Protein AF-A0A4P9Y5I7-F1 (afdb_monomer)

Foldseek 3Di:
DDWDADPVQLETEAEFEDDPDLPVCQVVQPQDWDQDPPVCSVQFTWRPVLNVVLVVCQVVNLVVVVVVCVVRVPGAYEFEYEASSLLSSLVNQLVNCVVPVVHHAEYEYELYDFTGAPSNQVSSQVRNHQHEYEYEDPRCRPCP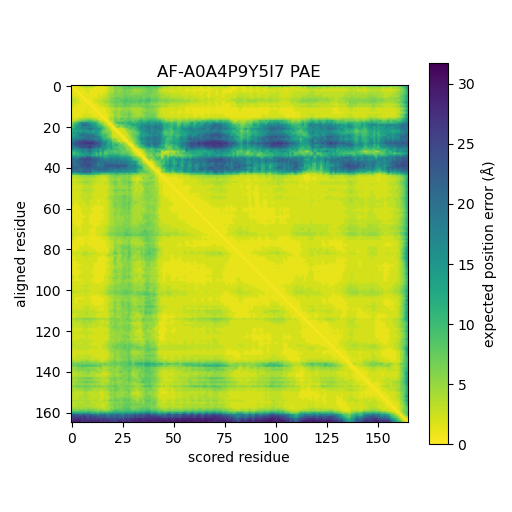PHVVSRTDHHHHYDYDYDPDD

InterPro domains:
  IPR002921 Fungal lipase-type domain [PF01764] (13-146)
  IPR029058 Alpha/Beta hydrolase fold [G3DSA:3.40.50.1820] (1-165)
  IPR029058 Alpha/Beta hydrolase fold [SSF53474] (1-162)
  IPR051218 Secreted Mono/Diacylglycerol Lipase [PTHR45856] (1-161)

Structure (mmCIF, N/CA/C/O backbone):
data_AF-A0A4P9Y5I7-F1
#
_entry.id   AF-A0A4P9Y5I7-F1
#
loop_
_atom_site.group_PDB
_atom_site.id
_atom_site.type_symbol
_atom_site.label_atom_id
_atom_site.label_alt_id
_atom_site.label_comp_id
_atom_site.label_asym_id
_atom_site.label_entity_id
_atom_site.label_seq_id
_atom_site.pdbx_PDB_ins_code
_atom_site.Cartn_x
_atom_site.Cartn_y
_atom_site.Cartn_z
_atom_site.occupancy
_atom_site.B_iso_or_equiv
_atom_site.auth_seq_id
_atom_site.auth_comp_id
_atom_site.auth_asym_id
_atom_site.auth_atom_id
_atom_site.pdbx_PDB_model_num
ATOM 1 N N . GLY A 1 1 ? -1.778 13.252 -1.537 1.00 90.75 1 GLY A N 1
ATOM 2 C CA . GLY A 1 1 ? -2.952 12.391 -1.331 1.00 90.75 1 GLY A CA 1
ATOM 3 C C . GLY A 1 1 ? -3.806 12.997 -0.245 1.00 90.75 1 GLY A C 1
ATOM 4 O O . GLY A 1 1 ? -3.641 14.185 0.005 1.00 90.75 1 GLY A O 1
ATOM 5 N N . PHE A 1 2 ? -4.664 12.215 0.398 1.00 97.00 2 PHE A N 1
ATOM 6 C CA . PHE A 1 2 ? -5.368 12.620 1.618 1.00 97.00 2 PHE A CA 1
ATOM 7 C C . PHE A 1 2 ? -5.698 11.403 2.488 1.00 97.00 2 PHE A C 1
ATOM 9 O O . PHE A 1 2 ? -5.758 10.280 1.983 1.00 97.00 2 PHE A O 1
ATOM 16 N N . VAL A 1 3 ? -5.942 11.655 3.772 1.00 98.38 3 VAL A N 1
ATOM 17 C CA . VAL A 1 3 ? -6.600 10.725 4.695 1.00 98.38 3 VAL A CA 1
ATOM 18 C C . VAL A 1 3 ? -7.942 11.347 5.079 1.00 98.38 3 VAL A C 1
ATOM 20 O O . VAL A 1 3 ? -8.014 12.548 5.327 1.00 98.38 3 VAL A O 1
ATOM 23 N N . ALA A 1 4 ? -9.013 10.564 5.056 1.00 97.94 4 ALA A N 1
ATOM 24 C CA . ALA A 1 4 ? -10.360 11.004 5.407 1.00 97.94 4 ALA A CA 1
ATOM 25 C C . ALA A 1 4 ? -11.148 9.856 6.046 1.00 97.94 4 ALA A C 1
ATOM 27 O O . ALA A 1 4 ? -10.719 8.706 6.009 1.00 97.94 4 ALA A O 1
ATOM 28 N N . TYR A 1 5 ? -12.328 10.144 6.585 1.00 97.94 5 TYR A N 1
ATOM 29 C CA . TYR A 1 5 ? -13.304 9.124 6.959 1.00 97.94 5 TYR A CA 1
ATOM 30 C C . TYR A 1 5 ? -14.648 9.419 6.293 1.00 97.94 5 TYR A C 1
ATOM 32 O O . TYR A 1 5 ? -14.952 10.562 5.958 1.00 97.94 5 TYR A O 1
ATOM 40 N N . HIS A 1 6 ? -15.440 8.375 6.078 1.00 97.62 6 HIS A N 1
ATOM 41 C CA . HIS A 1 6 ? -16.754 8.449 5.458 1.00 97.62 6 HIS A CA 1
ATOM 42 C C . HIS A 1 6 ? -17.767 7.725 6.340 1.00 97.62 6 HIS A C 1
ATOM 44 O O . HIS A 1 6 ? -17.777 6.496 6.392 1.00 97.62 6 HIS A O 1
ATOM 50 N N . GLU A 1 7 ? -18.636 8.481 7.011 1.00 96.00 7 GLU A N 1
ATOM 51 C CA . GLU A 1 7 ? -19.536 7.948 8.043 1.00 96.00 7 GLU A CA 1
ATOM 52 C C . GLU A 1 7 ? -20.543 6.939 7.488 1.00 96.00 7 GLU A C 1
ATOM 54 O O . GLU A 1 7 ? -20.579 5.804 7.940 1.00 96.00 7 GLU A O 1
ATOM 59 N N . GLN A 1 8 ? -21.284 7.286 6.430 1.00 96.44 8 GLN A N 1
ATOM 60 C CA . GLN A 1 8 ? -22.361 6.419 5.911 1.00 96.44 8 GLN A CA 1
ATOM 61 C C . GLN A 1 8 ? -21.866 5.087 5.324 1.00 96.44 8 GLN A C 1
ATOM 63 O O . GLN A 1 8 ? -22.658 4.183 5.089 1.00 96.44 8 GLN A O 1
ATOM 68 N N . GLN A 1 9 ? -20.573 4.992 5.013 1.00 96.31 9 GLN A N 1
ATOM 69 C CA . GLN A 1 9 ? -19.953 3.792 4.448 1.00 96.31 9 GLN A CA 1
ATOM 70 C C . GLN A 1 9 ? -19.032 3.103 5.459 1.00 96.31 9 GLN A C 1
ATOM 72 O O . GLN A 1 9 ? -18.452 2.071 5.121 1.00 96.31 9 GLN A O 1
ATOM 77 N N . GLU A 1 10 ? -18.878 3.692 6.651 1.00 97.81 10 GLU A N 1
ATOM 78 C CA . GLU A 1 10 ? -18.021 3.225 7.737 1.00 97.81 10 GLU A CA 1
ATOM 79 C C . GLU A 1 10 ? -16.591 2.929 7.262 1.00 97.81 10 GLU A C 1
ATOM 81 O O . GLU A 1 10 ? -16.067 1.819 7.409 1.00 97.81 10 GLU A O 1
ATOM 86 N N . ARG A 1 11 ? -15.960 3.925 6.619 1.00 98.12 11 ARG A N 1
ATOM 87 C CA . ARG A 1 11 ? -14.604 3.783 6.061 1.00 98.12 11 ARG A CA 1
ATOM 88 C C . ARG A 1 11 ? -13.648 4.859 6.527 1.00 98.12 11 ARG A C 1
ATOM 90 O O . ARG A 1 11 ? -14.008 6.030 6.577 1.00 98.12 11 ARG A O 1
ATOM 97 N N . ILE A 1 12 ? -12.401 4.466 6.746 1.00 98.75 12 ILE A N 1
ATOM 98 C CA . ILE A 1 12 ? -11.238 5.353 6.720 1.00 98.75 12 ILE A CA 1
ATOM 99 C C . ILE A 1 12 ? -10.625 5.225 5.326 1.00 98.75 12 ILE A C 1
ATOM 101 O O . ILE A 1 12 ? -10.400 4.118 4.849 1.00 98.75 12 ILE A O 1
ATOM 105 N N . ILE A 1 13 ? -10.394 6.341 4.646 1.00 98.75 13 ILE A N 1
ATOM 106 C CA . ILE A 1 13 ? -9.932 6.389 3.260 1.00 98.75 13 ILE A CA 1
ATOM 107 C C . ILE A 1 13 ? -8.538 7.000 3.233 1.00 98.75 13 ILE A C 1
ATOM 109 O O . ILE A 1 13 ? -8.348 8.127 3.681 1.00 98.75 13 ILE A O 1
ATOM 113 N N . VAL A 1 14 ? -7.586 6.284 2.645 1.00 98.69 14 VAL A N 1
ATOM 114 C CA . VAL A 1 14 ? -6.244 6.777 2.338 1.00 98.69 14 VAL A CA 1
ATOM 115 C C . VAL A 1 14 ? -6.100 6.818 0.824 1.00 98.69 14 VAL A C 1
ATOM 117 O O . VAL A 1 14 ? -6.129 5.787 0.157 1.00 98.69 14 VAL A O 1
ATOM 120 N N . SER A 1 15 ? -5.960 8.013 0.261 1.00 98.25 15 SER A N 1
ATOM 121 C CA . SER A 1 15 ? -5.867 8.210 -1.184 1.00 98.25 15 SER A CA 1
ATOM 122 C C . SER A 1 15 ? -4.495 8.727 -1.581 1.00 98.25 15 SER A C 1
ATOM 124 O O . SER A 1 15 ? -4.056 9.788 -1.129 1.00 98.25 15 SER A O 1
ATOM 126 N N . PHE A 1 16 ? -3.826 8.005 -2.475 1.00 96.88 16 PHE A N 1
ATOM 127 C CA . PHE A 1 16 ? -2.560 8.401 -3.070 1.00 96.88 16 PHE A CA 1
ATOM 128 C C . PHE A 1 16 ? -2.769 8.953 -4.471 1.00 96.88 16 PHE A C 1
ATOM 130 O O . PHE A 1 16 ? -3.415 8.367 -5.340 1.00 96.88 16 PHE A O 1
ATOM 137 N N . ARG A 1 17 ? -2.146 10.101 -4.709 1.00 90.44 17 ARG A N 1
ATOM 138 C CA . ARG A 1 17 ? -2.147 10.740 -6.015 1.00 90.44 17 ARG A CA 1
ATOM 139 C C . ARG A 1 17 ? -1.048 10.120 -6.885 1.00 90.44 17 ARG A C 1
ATOM 141 O O . ARG A 1 17 ? 0.049 9.881 -6.392 1.00 90.44 17 ARG A O 1
ATOM 148 N N . GLY A 1 18 ? -1.324 9.919 -8.173 1.00 82.31 18 GLY A N 1
ATOM 149 C CA . GLY A 1 18 ? -0.291 9.632 -9.171 1.00 82.31 18 GLY A CA 1
ATOM 150 C C . GLY A 1 18 ? 0.537 10.866 -9.561 1.00 82.31 18 GLY A C 1
ATOM 151 O O . GLY A 1 18 ? 0.278 11.989 -9.117 1.00 82.31 18 GLY A O 1
ATOM 152 N N . THR A 1 19 ? 1.524 10.669 -10.432 1.00 73.25 19 THR A N 1
ATOM 153 C CA . THR A 1 19 ? 2.363 11.757 -10.961 1.00 73.25 19 THR A CA 1
ATOM 154 C C . THR A 1 19 ? 1.606 12.597 -11.994 1.00 73.25 19 THR A C 1
ATOM 156 O O . THR A 1 19 ? 0.792 12.075 -12.750 1.00 73.25 19 THR A O 1
ATOM 159 N N . TYR A 1 20 ? 1.928 13.891 -12.085 1.00 63.91 20 TYR A N 1
ATOM 160 C CA . TYR A 1 20 ? 1.495 14.769 -13.182 1.00 63.91 20 TYR A CA 1
ATOM 161 C C . TYR A 1 20 ? 1.970 14.300 -14.571 1.00 63.91 20 TYR A C 1
ATOM 163 O O . TYR A 1 20 ? 1.286 14.553 -15.555 1.00 63.91 20 TYR A O 1
ATOM 171 N N . SER A 1 21 ? 3.113 13.607 -14.655 1.00 65.31 21 SER A N 1
ATOM 172 C CA . SER A 1 21 ? 3.673 13.089 -15.909 1.00 65.31 21 SER A CA 1
ATOM 173 C C . SER A 1 21 ? 4.098 11.622 -15.746 1.00 65.31 21 SER A C 1
ATOM 175 O O . SER A 1 21 ? 5.253 11.341 -15.428 1.00 65.31 21 SER A O 1
ATOM 177 N N . PRO A 1 22 ? 3.171 10.659 -15.912 1.00 61.47 22 PRO A N 1
ATOM 178 C CA . PRO A 1 22 ? 3.441 9.237 -15.679 1.00 61.47 22 PRO A CA 1
ATOM 179 C C . PRO A 1 22 ? 4.529 8.671 -16.594 1.00 61.47 22 PRO A C 1
ATOM 181 O O . PRO A 1 22 ? 5.353 7.884 -16.146 1.00 61.47 22 PRO A O 1
ATOM 184 N N . ARG A 1 23 ? 4.570 9.108 -17.862 1.00 60.94 23 ARG A N 1
ATOM 185 C CA . ARG A 1 23 ? 5.597 8.688 -18.831 1.00 60.94 23 ARG A CA 1
ATOM 186 C C . ARG A 1 23 ? 6.990 9.169 -18.430 1.00 60.94 23 ARG A C 1
ATOM 188 O O . ARG A 1 23 ? 7.910 8.364 -18.462 1.00 60.94 23 ARG A O 1
ATOM 195 N N . GLN A 1 24 ? 7.123 10.433 -18.013 1.00 59.06 24 GLN A N 1
ATOM 196 C CA . GLN A 1 24 ? 8.407 10.966 -17.540 1.00 59.06 24 GLN A CA 1
ATOM 197 C C . GLN A 1 24 ? 8.818 10.335 -16.216 1.00 59.06 24 GLN A C 1
ATOM 199 O O . GLN A 1 24 ? 9.959 9.925 -16.073 1.00 59.06 24 GLN A O 1
ATOM 204 N N . ALA A 1 25 ? 7.875 10.147 -15.287 1.00 59.19 25 ALA A N 1
ATOM 205 C CA . ALA A 1 25 ? 8.154 9.401 -14.068 1.00 59.19 25 ALA A CA 1
ATOM 206 C C . ALA A 1 25 ? 8.714 8.016 -14.400 1.00 59.19 25 ALA A C 1
ATOM 208 O O . ALA A 1 25 ? 9.688 7.615 -13.792 1.00 59.19 25 ALA A O 1
ATOM 209 N N . LEU A 1 26 ? 8.158 7.313 -15.390 1.00 59.34 26 LEU A N 1
ATOM 210 C CA . LEU A 1 26 ? 8.613 5.986 -15.815 1.00 59.34 26 LEU A CA 1
ATOM 211 C C . LEU A 1 26 ? 9.948 5.959 -16.560 1.00 59.34 26 LEU A C 1
ATOM 213 O O . LEU A 1 26 ? 10.649 4.956 -16.457 1.00 59.34 26 LEU A O 1
ATOM 217 N N . THR A 1 27 ? 10.338 7.035 -17.242 1.00 52.41 27 THR A N 1
ATOM 218 C CA . THR A 1 27 ? 11.692 7.176 -17.804 1.00 52.41 27 THR A CA 1
ATOM 219 C C . THR A 1 27 ? 12.722 7.619 -16.764 1.00 52.41 27 THR A C 1
ATOM 221 O O . THR A 1 27 ? 13.871 7.194 -16.840 1.00 52.41 27 THR A O 1
ATOM 224 N N . ASP A 1 28 ? 12.312 8.418 -15.775 1.00 51.22 28 ASP A N 1
ATOM 225 C CA . ASP A 1 28 ? 13.168 8.943 -14.698 1.00 51.22 28 ASP A CA 1
ATOM 226 C C . ASP A 1 28 ? 13.270 7.981 -13.504 1.00 51.22 28 ASP A C 1
ATOM 228 O O . ASP A 1 28 ? 14.165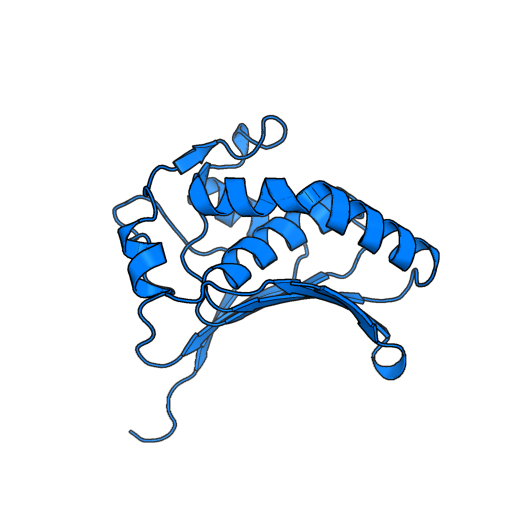 8.105 -12.659 1.00 51.22 28 ASP A O 1
ATOM 232 N N . LEU A 1 29 ? 12.349 7.013 -13.417 1.00 54.78 29 LEU A N 1
ATOM 233 C CA . LEU A 1 29 ? 12.347 5.925 -12.450 1.00 54.78 29 LEU A CA 1
ATOM 234 C C . LEU A 1 29 ? 13.632 5.130 -12.661 1.00 54.78 29 LEU A C 1
ATOM 236 O O . LEU A 1 29 ? 13.739 4.254 -13.517 1.00 54.78 29 LEU A O 1
ATOM 240 N N . LYS A 1 30 ? 14.630 5.439 -11.834 1.00 54.69 30 LYS A N 1
ATOM 241 C CA . LYS A 1 30 ? 15.778 4.574 -11.605 1.00 54.69 30 LYS A CA 1
ATOM 242 C C . LYS A 1 30 ? 15.229 3.206 -11.206 1.00 54.69 30 LYS A C 1
ATOM 244 O O . LYS A 1 30 ? 14.857 3.017 -10.051 1.00 54.69 30 LYS A O 1
ATOM 249 N N . MET A 1 31 ? 15.208 2.265 -12.151 1.00 63.50 31 MET A N 1
ATOM 250 C CA . MET A 1 31 ? 14.650 0.903 -12.036 1.00 63.50 31 MET A CA 1
ATOM 251 C C . MET A 1 31 ? 15.372 0.021 -10.998 1.00 63.50 31 MET A C 1
ATOM 253 O O . MET A 1 31 ? 15.209 -1.201 -10.966 1.00 63.50 31 MET A O 1
ATOM 257 N N . HIS A 1 32 ? 16.198 0.624 -10.146 1.00 67.88 32 HIS A N 1
ATOM 258 C CA . HIS A 1 32 ? 16.914 -0.032 -9.076 1.00 67.88 32 HIS A CA 1
ATOM 259 C C . HIS A 1 32 ? 15.944 -0.479 -7.988 1.00 67.88 32 HIS A C 1
ATOM 261 O O . HIS A 1 32 ? 15.195 0.314 -7.405 1.00 67.88 32 HIS A O 1
ATOM 267 N N . GLN A 1 33 ? 16.013 -1.773 -7.702 1.00 65.88 33 GLN A N 1
ATOM 268 C CA . GLN A 1 33 ? 15.378 -2.379 -6.549 1.00 65.88 33 GLN A CA 1
ATOM 269 C C . GLN A 1 33 ? 16.219 -2.092 -5.302 1.00 65.88 33 GLN A C 1
ATOM 271 O O . GLN A 1 33 ? 17.423 -2.350 -5.296 1.00 65.88 33 GLN A O 1
ATOM 276 N N . THR A 1 34 ? 15.587 -1.604 -4.240 1.00 71.12 34 THR A N 1
ATOM 277 C CA . THR A 1 34 ? 16.189 -1.517 -2.903 1.00 71.12 34 THR A CA 1
ATOM 278 C C . THR A 1 34 ? 15.601 -2.618 -2.024 1.00 71.12 34 THR A C 1
ATOM 280 O O . THR A 1 34 ? 14.440 -2.993 -2.238 1.00 71.12 34 THR A O 1
ATOM 283 N N . PRO A 1 35 ? 16.352 -3.178 -1.056 1.00 69.00 35 PRO A N 1
ATOM 284 C CA . PRO A 1 35 ? 15.737 -3.976 -0.005 1.00 69.00 35 PRO A CA 1
ATOM 285 C C . PRO A 1 35 ? 14.550 -3.215 0.591 1.00 69.00 35 PRO A C 1
ATOM 287 O O . PRO A 1 35 ? 14.641 -2.008 0.823 1.00 69.00 35 PRO A O 1
ATOM 290 N N . PHE A 1 36 ? 13.438 -3.916 0.803 1.00 64.50 36 PHE A N 1
ATOM 291 C CA . PHE A 1 36 ? 12.353 -3.403 1.642 1.00 64.50 36 PHE A CA 1
ATOM 292 C C . PHE A 1 36 ? 12.923 -3.140 3.065 1.00 64.50 36 PHE A C 1
ATOM 294 O O . PHE A 1 36 ? 13.965 -3.733 3.367 1.00 64.50 36 PHE A O 1
ATOM 301 N N . PRO A 1 37 ? 12.365 -2.232 3.905 1.00 59.81 37 PRO A N 1
ATOM 302 C CA . PRO A 1 37 ? 13.039 -1.704 5.102 1.00 59.81 37 PRO A CA 1
ATOM 303 C C . PRO A 1 37 ? 13.631 -2.807 5.985 1.00 59.81 37 PRO A C 1
ATOM 305 O O . PRO A 1 37 ? 13.146 -3.930 5.923 1.00 59.81 37 PRO A O 1
ATOM 308 N N . PRO A 1 38 ? 14.618 -2.529 6.856 1.00 54.31 38 PRO A N 1
ATOM 309 C CA . PRO A 1 38 ? 15.379 -3.554 7.583 1.00 54.31 38 PRO A CA 1
ATOM 310 C C . PRO A 1 38 ? 14.538 -4.658 8.250 1.00 54.31 38 PRO A C 1
ATOM 312 O O . PRO A 1 38 ? 14.918 -5.826 8.194 1.00 54.31 38 PRO A O 1
ATOM 315 N N . ALA A 1 39 ? 13.361 -4.319 8.793 1.00 52.62 39 ALA A N 1
ATOM 316 C CA . ALA A 1 39 ? 12.411 -5.271 9.384 1.00 52.62 39 ALA A CA 1
ATOM 317 C C . ALA A 1 39 ? 11.833 -6.304 8.383 1.00 52.62 39 ALA A C 1
ATOM 319 O O . ALA A 1 39 ? 11.366 -7.371 8.774 1.00 52.62 39 ALA A O 1
ATOM 320 N N . LEU A 1 40 ? 11.875 -5.996 7.087 1.00 56.72 40 LEU A N 1
ATOM 321 C CA . LEU A 1 40 ? 11.298 -6.741 5.967 1.00 56.72 40 LEU A CA 1
ATOM 322 C C . LEU A 1 40 ? 12.309 -6.965 4.827 1.00 56.72 40 LEU A C 1
ATOM 324 O O . LEU A 1 40 ? 11.932 -7.452 3.763 1.00 56.72 40 LEU A O 1
ATOM 328 N N . ALA A 1 41 ? 13.596 -6.670 5.037 1.00 56.56 41 ALA A N 1
ATOM 329 C CA . ALA A 1 41 ? 14.653 -6.835 4.034 1.00 56.56 41 ALA A CA 1
ATOM 330 C C . ALA A 1 41 ? 14.793 -8.289 3.544 1.00 56.56 41 ALA A C 1
ATOM 332 O O . ALA A 1 41 ? 15.207 -8.530 2.412 1.00 56.56 41 ALA A O 1
ATOM 333 N N . GLN A 1 42 ? 14.391 -9.260 4.373 1.00 61.59 42 GLN A N 1
ATOM 334 C CA . GLN A 1 42 ? 14.313 -10.678 4.000 1.00 61.59 42 GLN A CA 1
ATOM 335 C C . GLN A 1 42 ? 13.060 -11.026 3.183 1.00 61.59 42 GLN A C 1
ATOM 337 O O . GLN A 1 42 ? 13.012 -12.075 2.545 1.00 61.59 42 GLN A O 1
ATOM 342 N N . LYS A 1 43 ? 12.040 -10.163 3.194 1.00 71.44 43 LYS A N 1
ATOM 343 C CA . LYS A 1 43 ? 10.741 -10.424 2.571 1.00 71.44 43 LYS A CA 1
ATOM 344 C C . LYS A 1 43 ? 10.695 -10.005 1.108 1.00 71.44 43 LYS A C 1
ATOM 346 O O . LYS A 1 43 ? 9.883 -10.538 0.372 1.00 71.44 43 LYS A O 1
ATOM 351 N N . GLY A 1 44 ? 11.573 -9.116 0.643 1.00 85.31 44 GLY A N 1
ATOM 352 C CA . GLY A 1 44 ? 11.638 -8.767 -0.774 1.00 85.31 44 GLY A CA 1
ATOM 353 C C . GLY A 1 44 ? 12.380 -7.475 -1.078 1.00 8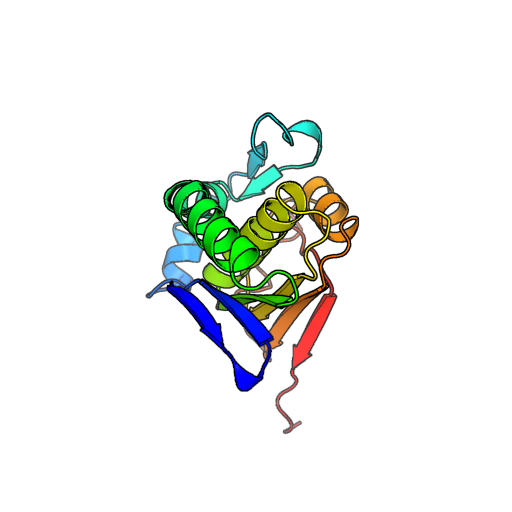5.31 44 GLY A C 1
ATOM 354 O O . GLY A 1 44 ? 12.984 -6.841 -0.214 1.00 85.31 44 GLY A O 1
ATOM 355 N N . LYS A 1 45 ? 12.326 -7.083 -2.350 1.00 89.31 45 LYS A N 1
ATOM 356 C CA . LYS A 1 45 ? 12.862 -5.817 -2.847 1.00 89.31 45 LYS A CA 1
ATOM 357 C C . LYS A 1 45 ? 11.755 -5.010 -3.509 1.00 89.31 45 LYS A C 1
ATOM 359 O O . LYS A 1 45 ? 10.921 -5.570 -4.218 1.00 89.31 45 LYS A O 1
ATOM 364 N N . VAL A 1 46 ? 11.788 -3.703 -3.308 1.00 90.44 46 VAL A N 1
ATOM 365 C CA . VAL A 1 46 ? 10.811 -2.732 -3.812 1.00 90.44 46 VAL A CA 1
ATOM 366 C C . VAL A 1 46 ? 11.496 -1.768 -4.776 1.00 90.44 46 VAL A C 1
ATOM 368 O O . VAL A 1 46 ? 12.705 -1.538 -4.682 1.00 90.44 46 VAL A O 1
ATOM 371 N N . HIS A 1 47 ? 10.743 -1.182 -5.703 1.00 90.56 47 HIS A N 1
ATOM 372 C CA . HIS A 1 47 ? 11.246 -0.073 -6.505 1.00 90.56 47 HIS A CA 1
ATOM 373 C C . HIS A 1 47 ? 11.715 1.082 -5.598 1.00 90.56 47 HIS A C 1
ATOM 375 O O . HIS A 1 47 ? 10.922 1.649 -4.844 1.00 90.56 47 HIS A O 1
ATOM 381 N N . SER A 1 48 ? 12.980 1.496 -5.715 1.00 85.75 48 SER A N 1
ATOM 382 C CA . SER A 1 48 ? 13.583 2.538 -4.862 1.00 85.75 48 SER A CA 1
ATOM 383 C C . SER A 1 48 ? 12.824 3.869 -4.881 1.00 85.75 48 SER A C 1
ATOM 385 O O . SER A 1 48 ? 12.538 4.432 -3.830 1.00 85.75 48 SER A O 1
ATOM 387 N N . GLY A 1 49 ? 12.427 4.341 -6.066 1.00 84.62 49 GLY A N 1
ATOM 388 C CA . GLY A 1 49 ? 11.608 5.549 -6.211 1.00 84.62 49 GLY A CA 1
ATOM 389 C C . GLY A 1 49 ? 10.247 5.473 -5.504 1.00 84.62 49 GLY A C 1
ATOM 390 O O . GLY A 1 49 ? 9.846 6.439 -4.859 1.00 84.62 49 GLY A O 1
ATOM 391 N N . PHE A 1 50 ? 9.544 4.335 -5.575 1.00 89.12 50 PHE A N 1
ATOM 392 C CA . PHE A 1 50 ? 8.261 4.165 -4.879 1.00 89.12 50 PHE A CA 1
ATOM 393 C C . PHE A 1 50 ? 8.472 4.146 -3.373 1.00 89.12 50 PHE A C 1
ATOM 395 O O . PHE A 1 50 ? 7.769 4.840 -2.648 1.00 89.12 50 PHE A O 1
ATOM 402 N N . TYR A 1 51 ? 9.494 3.421 -2.925 1.00 87.50 51 TYR A N 1
ATOM 403 C CA . TYR A 1 51 ? 9.850 3.344 -1.521 1.00 87.50 51 TYR A CA 1
ATOM 404 C C . TYR A 1 51 ? 10.188 4.714 -0.928 1.00 87.50 51 TYR A C 1
ATOM 406 O O . TYR A 1 51 ? 9.623 5.074 0.095 1.00 87.50 51 TYR A O 1
ATOM 414 N N . LEU A 1 52 ? 11.003 5.524 -1.612 1.00 86.62 52 LEU A N 1
ATOM 415 C CA . LEU A 1 52 ? 11.323 6.881 -1.166 1.00 86.62 52 LEU A CA 1
ATOM 416 C C . LEU A 1 52 ? 10.063 7.744 -1.001 1.00 86.62 52 LEU A C 1
ATOM 418 O O . LEU A 1 52 ? 9.895 8.396 0.022 1.00 86.62 52 LEU A O 1
ATOM 422 N N . ASN A 1 53 ? 9.161 7.732 -1.989 1.00 88.56 53 ASN A N 1
ATOM 423 C CA . ASN A 1 53 ? 7.917 8.507 -1.917 1.00 88.56 53 ASN A CA 1
ATOM 424 C C . ASN A 1 53 ? 6.986 8.015 -0.803 1.00 88.56 53 ASN A C 1
ATOM 426 O O . ASN A 1 53 ? 6.296 8.820 -0.185 1.00 88.56 53 ASN A O 1
ATOM 430 N N . TYR A 1 54 ? 6.958 6.706 -0.562 1.00 91.19 54 TYR A N 1
ATOM 431 C CA . TYR A 1 54 ? 6.201 6.096 0.522 1.00 91.19 54 TYR A CA 1
ATOM 432 C C . TYR A 1 54 ? 6.764 6.489 1.895 1.00 91.19 54 TYR A C 1
ATOM 434 O O . TYR A 1 54 ? 6.004 6.956 2.737 1.00 91.19 54 TYR A O 1
ATOM 442 N N . GLU A 1 55 ? 8.078 6.378 2.105 1.00 89.81 55 GLU A N 1
ATOM 443 C CA . GLU A 1 55 ? 8.734 6.703 3.380 1.00 89.81 55 GLU A CA 1
ATOM 444 C C . GLU A 1 55 ? 8.515 8.164 3.788 1.00 89.81 55 GLU A C 1
ATOM 446 O O . GLU A 1 55 ? 8.262 8.435 4.958 1.00 89.81 55 GLU A O 1
ATOM 451 N N . LEU A 1 56 ? 8.513 9.099 2.827 1.00 91.88 56 LEU A N 1
ATOM 452 C CA . LEU A 1 56 ? 8.278 10.526 3.091 1.00 91.88 56 LEU A CA 1
ATOM 453 C C . LEU A 1 56 ? 6.932 10.827 3.764 1.00 91.88 56 LEU A C 1
ATOM 455 O O . LEU A 1 56 ? 6.797 11.867 4.399 1.00 91.88 56 LEU A O 1
ATOM 459 N N . VAL A 1 57 ? 5.932 9.962 3.589 1.00 94.50 57 VAL A N 1
ATOM 460 C CA . VAL A 1 57 ? 4.570 10.167 4.110 1.00 94.50 57 VAL A CA 1
ATOM 461 C C . VAL A 1 57 ? 4.121 9.055 5.056 1.00 94.50 57 VAL A C 1
ATOM 463 O O . VAL A 1 57 ? 3.003 9.108 5.570 1.00 94.50 57 VAL A O 1
ATOM 466 N N . ARG A 1 58 ? 4.965 8.036 5.270 1.00 95.00 58 ARG A N 1
ATOM 467 C CA . ARG A 1 58 ? 4.607 6.801 5.970 1.00 95.00 58 ARG A CA 1
ATOM 468 C C . ARG A 1 58 ? 4.099 7.088 7.378 1.00 95.00 58 ARG A C 1
ATOM 470 O O . ARG A 1 58 ? 2.954 6.778 7.690 1.00 95.00 58 ARG A O 1
ATOM 477 N N . GLU A 1 59 ? 4.945 7.697 8.202 1.00 96.19 59 GLU A N 1
ATOM 478 C CA . GLU A 1 59 ? 4.664 7.915 9.625 1.00 96.19 59 GLU A CA 1
ATOM 479 C C . GLU A 1 59 ? 3.471 8.842 9.858 1.00 96.19 59 GLU A C 1
ATOM 481 O O . GLU A 1 59 ? 2.699 8.644 10.793 1.00 96.19 59 GLU A O 1
ATOM 486 N N . ASP A 1 60 ? 3.288 9.847 9.004 1.00 97.75 60 ASP A N 1
ATOM 487 C CA . ASP A 1 60 ? 2.170 10.785 9.118 1.00 97.75 60 ASP A CA 1
ATOM 488 C C . ASP A 1 60 ? 0.836 10.081 8.861 1.00 97.75 60 ASP A C 1
ATOM 490 O O . ASP A 1 60 ? -0.108 10.229 9.638 1.00 97.75 60 ASP A O 1
ATOM 494 N N . ILE A 1 61 ? 0.770 9.256 7.812 1.00 98.31 61 ILE A N 1
ATOM 495 C CA . ILE A 1 61 ? -0.438 8.498 7.474 1.00 98.31 61 ILE A CA 1
ATOM 496 C C . ILE A 1 61 ? -0.717 7.423 8.528 1.00 98.31 61 ILE A C 1
ATOM 498 O O . ILE A 1 61 ? -1.862 7.281 8.952 1.00 98.31 61 ILE A O 1
ATOM 502 N N . LEU A 1 62 ? 0.304 6.690 8.983 1.00 98.00 62 LEU A N 1
ATOM 503 C CA . LEU A 1 62 ? 0.155 5.662 10.017 1.00 98.00 62 LEU A CA 1
ATOM 504 C C . LEU A 1 62 ? -0.390 6.238 11.331 1.00 98.00 62 LEU A C 1
ATOM 506 O O . LEU A 1 62 ? -1.283 5.644 11.941 1.00 98.00 62 LEU A O 1
ATOM 510 N N . ARG A 1 63 ? 0.101 7.412 11.749 1.00 98.25 63 ARG A N 1
ATOM 511 C CA . ARG A 1 63 ? -0.394 8.110 12.945 1.00 98.25 63 ARG A CA 1
ATOM 512 C C . ARG A 1 63 ? -1.829 8.597 12.776 1.00 98.25 63 ARG A C 1
ATOM 514 O O . ARG A 1 63 ? -2.644 8.395 13.675 1.00 98.25 63 ARG A O 1
ATOM 521 N N . GLU A 1 64 ? -2.152 9.199 11.635 1.00 98.50 64 GLU A N 1
ATOM 522 C CA . GLU A 1 64 ? -3.502 9.708 11.377 1.00 98.50 64 GLU A CA 1
ATOM 523 C C . GLU A 1 64 ? -4.531 8.572 11.316 1.00 98.50 64 GLU A C 1
ATOM 525 O O . GLU A 1 64 ? -5.588 8.643 11.944 1.00 98.50 64 GLU A O 1
ATOM 530 N N . VAL A 1 65 ? -4.208 7.473 10.627 1.00 98.50 65 VAL A N 1
ATOM 531 C CA . VAL A 1 65 ? -5.095 6.306 10.568 1.00 98.50 65 VAL A CA 1
ATOM 532 C C . VAL A 1 65 ? -5.250 5.671 11.948 1.00 98.50 65 VAL A C 1
ATOM 534 O O . VAL A 1 65 ? -6.374 5.344 12.315 1.00 98.50 65 VAL A O 1
ATOM 537 N N . ALA A 1 66 ? -4.188 5.563 12.753 1.00 98.19 66 ALA A N 1
ATOM 538 C CA . ALA A 1 66 ? -4.298 5.071 14.129 1.00 98.19 66 ALA A CA 1
ATOM 539 C C . ALA A 1 66 ? -5.250 5.927 14.982 1.00 98.19 66 ALA A C 1
ATOM 541 O O . ALA A 1 66 ? -6.108 5.388 15.681 1.00 98.19 66 ALA A O 1
ATOM 542 N N . SER A 1 67 ? -5.154 7.256 14.878 1.00 98.38 67 SER A N 1
ATOM 543 C CA . SER A 1 67 ? -6.069 8.189 15.548 1.00 98.38 67 SER A CA 1
ATOM 544 C C . SER A 1 67 ? -7.527 7.956 15.130 1.00 98.38 67 SER A C 1
ATOM 546 O O . SER A 1 67 ? -8.419 7.815 15.972 1.00 98.38 67 SER A O 1
ATOM 548 N N . LEU A 1 68 ? -7.779 7.816 13.825 1.00 98.38 68 LEU A N 1
ATOM 549 C CA . LEU A 1 68 ? -9.116 7.520 13.308 1.00 98.38 68 LEU A CA 1
ATOM 550 C C . LEU A 1 68 ? -9.616 6.132 13.723 1.00 98.38 68 LEU A C 1
ATOM 552 O O . LEU A 1 68 ? -10.806 5.984 13.983 1.00 98.38 68 LEU A O 1
ATOM 556 N N . ARG A 1 69 ? -8.738 5.131 13.834 1.00 97.62 69 ARG A N 1
ATOM 557 C CA . ARG A 1 69 ? -9.081 3.778 14.301 1.00 97.62 69 ARG A CA 1
ATOM 558 C C . ARG A 1 69 ? -9.484 3.758 15.773 1.00 97.62 69 ARG A C 1
ATOM 560 O O . ARG A 1 69 ? -10.420 3.045 16.114 1.00 97.62 69 ARG A O 1
ATOM 567 N N . LEU A 1 70 ? -8.867 4.582 16.623 1.00 97.44 70 LEU A N 1
ATOM 568 C CA . LEU A 1 70 ? -9.309 4.751 18.015 1.00 97.44 70 LEU A CA 1
ATOM 569 C C . LEU A 1 70 ? -10.723 5.339 18.096 1.00 97.44 70 LEU A C 1
ATOM 571 O O . LEU A 1 70 ? -11.517 4.936 18.943 1.00 97.44 70 LEU A O 1
ATOM 575 N N . ARG A 1 71 ? -11.050 6.278 17.202 1.00 97.81 71 ARG A N 1
ATOM 576 C CA . ARG A 1 71 ? -12.380 6.899 17.139 1.00 97.81 71 ARG A CA 1
ATOM 577 C C . ARG A 1 71 ? -13.425 5.996 16.478 1.00 97.81 71 ARG A C 1
ATOM 579 O O . ARG A 1 71 ? -14.588 6.025 16.868 1.00 97.81 71 ARG A O 1
ATOM 586 N N . PHE A 1 72 ? -13.019 5.212 15.484 1.00 97.75 72 PHE A N 1
ATOM 587 C CA . PHE A 1 72 ? -13.889 4.394 14.644 1.00 97.75 72 PHE A CA 1
ATOM 588 C C . PHE A 1 72 ? -13.354 2.953 14.519 1.00 97.75 72 PHE A C 1
ATOM 590 O O . PHE A 1 72 ? -12.962 2.520 13.430 1.00 97.75 72 PHE A O 1
ATOM 597 N N . PRO A 1 73 ? -13.352 2.169 15.613 1.00 96.19 73 PRO A N 1
ATOM 598 C CA . PRO A 1 73 ? -12.703 0.853 15.664 1.00 96.19 73 PRO A CA 1
ATOM 599 C C . PRO A 1 73 ? -13.347 -0.205 14.758 1.00 96.19 73 PRO A C 1
ATOM 601 O O . PRO A 1 73 ? -12.725 -1.224 14.459 1.00 96.19 73 PRO A O 1
ATOM 604 N N . HIS A 1 74 ? -14.563 0.029 14.264 1.00 96.44 74 HIS A N 1
ATOM 605 C CA . HIS A 1 74 ? -15.251 -0.874 13.335 1.00 96.44 74 HIS A CA 1
ATOM 606 C C . HIS A 1 74 ? -15.121 -0.459 11.864 1.00 96.44 74 HIS A C 1
ATOM 608 O O . HIS A 1 74 ? -15.495 -1.227 10.979 1.00 96.44 74 HIS A O 1
ATOM 614 N N . TYR A 1 75 ? -14.586 0.735 11.579 1.00 98.44 75 TYR A N 1
ATOM 615 C CA . TYR A 1 75 ? -14.492 1.220 10.204 1.00 98.44 75 TYR A CA 1
ATOM 616 C C . TYR A 1 75 ? -13.445 0.433 9.424 1.00 98.44 75 TYR A C 1
ATOM 618 O O . TYR A 1 75 ? -12.331 0.195 9.900 1.00 98.44 75 TYR A O 1
ATOM 626 N N . ARG A 1 76 ? -13.798 0.086 8.186 1.00 98.44 76 ARG A N 1
ATOM 627 C CA . ARG A 1 76 ? -12.891 -0.553 7.228 1.00 98.44 76 ARG A CA 1
ATOM 628 C C . ARG A 1 76 ? -11.898 0.470 6.701 1.00 98.44 76 ARG A C 1
ATOM 630 O O . ARG A 1 76 ? -12.248 1.630 6.488 1.00 98.44 76 ARG A O 1
ATOM 637 N N . ILE A 1 77 ? -10.683 0.037 6.410 1.00 98.75 77 ILE A N 1
ATOM 638 C CA . ILE A 1 77 ? -9.685 0.892 5.773 1.00 98.75 77 ILE A CA 1
ATOM 639 C C . ILE A 1 77 ? -9.751 0.667 4.263 1.00 98.75 77 ILE A C 1
ATOM 641 O O . ILE A 1 77 ? -9.692 -0.462 3.780 1.00 98.75 77 ILE A O 1
ATOM 645 N N . LEU A 1 78 ? -9.885 1.752 3.511 1.00 98.75 78 LEU A N 1
ATOM 646 C CA . LEU A 1 78 ? -9.859 1.776 2.058 1.00 98.75 78 LEU A CA 1
ATOM 647 C C . LEU A 1 78 ? -8.624 2.552 1.600 1.00 98.75 78 LEU A C 1
ATOM 649 O O . LEU A 1 78 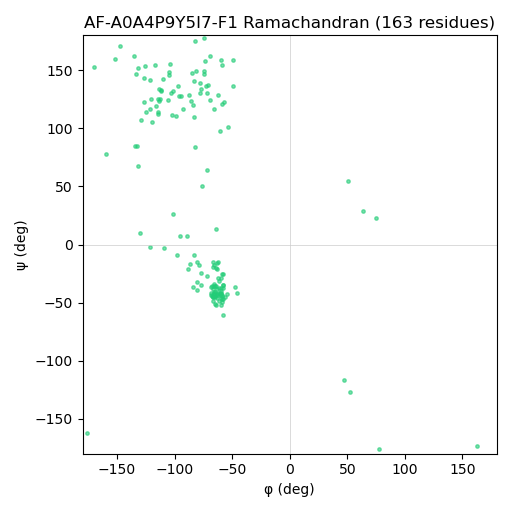? -8.556 3.767 1.771 1.00 98.75 78 LEU A O 1
ATOM 653 N N . VAL A 1 79 ? -7.667 1.865 0.986 1.00 98.75 79 VAL A N 1
ATOM 654 C CA . VAL A 1 79 ? -6.467 2.482 0.416 1.00 98.75 79 VAL A CA 1
ATOM 655 C C . VAL A 1 79 ? -6.600 2.503 -1.103 1.00 98.75 79 VAL A C 1
ATOM 657 O O . VAL A 1 79 ? -6.832 1.477 -1.735 1.00 98.75 79 VAL A O 1
ATOM 660 N N . ILE A 1 80 ? -6.491 3.672 -1.723 1.00 98.38 80 ILE A N 1
ATOM 661 C CA . ILE A 1 80 ? -6.674 3.814 -3.171 1.00 98.38 80 ILE A CA 1
ATOM 662 C C . ILE A 1 80 ? -5.557 4.622 -3.804 1.00 98.38 80 ILE A C 1
ATOM 664 O O . ILE A 1 80 ? -4.974 5.508 -3.177 1.00 98.38 80 ILE A O 1
ATOM 668 N N . GLY A 1 81 ? -5.279 4.354 -5.076 1.00 97.19 81 GLY A N 1
ATOM 669 C CA . GLY A 1 81 ? -4.345 5.174 -5.831 1.00 97.19 81 GLY A CA 1
ATOM 670 C C . GLY A 1 81 ? -4.330 4.877 -7.322 1.00 97.19 81 GLY A C 1
ATOM 671 O O . GLY A 1 81 ? -4.604 3.763 -7.757 1.00 97.19 81 GLY A O 1
ATOM 672 N N . HIS A 1 82 ? -3.978 5.890 -8.109 1.00 93.75 82 HIS A N 1
ATOM 673 C CA . HIS A 1 82 ? -3.818 5.783 -9.559 1.00 93.75 82 HIS A CA 1
ATOM 674 C C . HIS A 1 82 ? -2.341 5.891 -9.959 1.00 93.75 82 HIS A C 1
ATOM 676 O O . HIS A 1 82 ? -1.605 6.710 -9.394 1.00 93.75 82 HIS A O 1
ATOM 682 N N . SER A 1 83 ? -1.916 5.121 -10.964 1.00 91.31 83 SER A N 1
ATOM 683 C CA . SER A 1 83 ? -0.547 5.099 -11.487 1.00 91.31 83 SER A CA 1
ATOM 684 C C . SER A 1 83 ? 0.471 4.872 -10.358 1.00 91.31 83 SER A C 1
ATOM 686 O O . SER A 1 83 ? 0.296 3.950 -9.562 1.00 91.31 83 SER A O 1
ATOM 688 N N . LEU A 1 84 ? 1.493 5.728 -10.218 1.00 90.56 84 LEU A N 1
ATOM 689 C CA . LEU A 1 84 ? 2.430 5.725 -9.082 1.00 90.56 84 LEU A CA 1
ATOM 690 C C . LEU A 1 84 ? 1.717 5.600 -7.723 1.00 90.56 84 LEU A C 1
ATOM 692 O O . LEU A 1 84 ? 2.159 4.850 -6.856 1.00 90.56 84 LEU A O 1
ATOM 696 N N . GLY A 1 85 ? 0.598 6.307 -7.543 1.00 94.62 85 GLY A N 1
ATOM 697 C CA . GLY A 1 85 ? -0.164 6.279 -6.298 1.00 94.62 85 GLY A CA 1
ATOM 698 C C . GLY A 1 85 ? -0.712 4.891 -5.970 1.00 94.62 85 GLY A C 1
ATOM 699 O O . GLY A 1 85 ? -0.837 4.554 -4.800 1.00 94.62 85 GLY A O 1
ATOM 700 N N . GLY A 1 86 ? -0.981 4.058 -6.976 1.00 95.81 86 GLY A N 1
ATOM 701 C CA . GLY A 1 86 ? -1.396 2.672 -6.777 1.00 95.81 86 GLY A CA 1
ATOM 702 C C . GLY A 1 86 ? -0.296 1.798 -6.166 1.00 95.81 86 G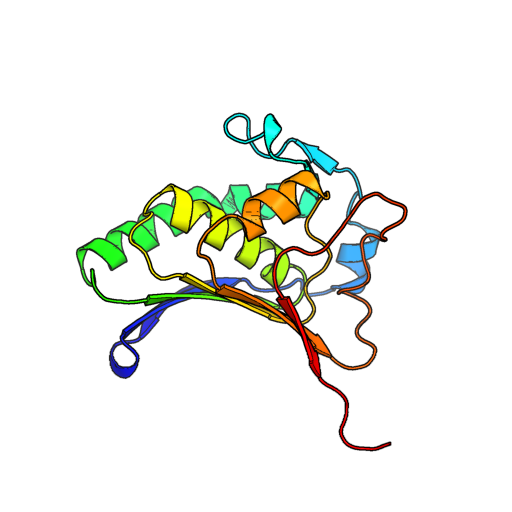LY A C 1
ATOM 703 O O . GLY A 1 86 ? -0.570 0.999 -5.274 1.00 95.81 86 GLY A O 1
ATOM 704 N N . ALA A 1 87 ? 0.964 2.011 -6.563 1.00 94.00 87 ALA A N 1
ATOM 705 C CA . ALA A 1 87 ? 2.105 1.340 -5.940 1.00 94.00 87 ALA A CA 1
ATOM 706 C C . ALA A 1 87 ? 2.282 1.778 -4.472 1.00 94.00 87 ALA A C 1
ATOM 708 O O . ALA A 1 87 ? 2.480 0.939 -3.594 1.00 94.00 87 ALA A O 1
ATOM 709 N N . LEU A 1 88 ? 2.138 3.079 -4.183 1.00 95.31 88 LEU A N 1
ATOM 710 C CA . LEU A 1 88 ? 2.181 3.593 -2.805 1.00 95.31 88 LEU A CA 1
ATOM 711 C C . LEU A 1 88 ? 1.015 3.072 -1.954 1.00 95.31 88 LEU A C 1
ATOM 713 O O . LEU A 1 88 ? 1.209 2.772 -0.779 1.00 95.31 88 LEU A O 1
ATOM 717 N N . ALA A 1 89 ? -0.171 2.914 -2.546 1.00 97.94 89 ALA A N 1
ATOM 718 C CA . ALA A 1 89 ? -1.339 2.348 -1.880 1.00 97.94 89 ALA A CA 1
ATOM 719 C C . ALA A 1 89 ? -1.089 0.904 -1.413 1.00 97.94 89 ALA A C 1
ATOM 721 O O . ALA A 1 89 ? -1.404 0.575 -0.272 1.00 97.94 89 ALA A O 1
ATOM 722 N N . ALA A 1 90 ? -0.467 0.059 -2.242 1.00 96.88 90 ALA A N 1
ATOM 723 C CA . ALA A 1 90 ? -0.110 -1.307 -1.851 1.00 96.88 90 ALA A CA 1
ATOM 724 C C . ALA A 1 90 ? 0.909 -1.339 -0.693 1.00 96.88 90 ALA A C 1
ATOM 726 O O . ALA A 1 90 ? 0.738 -2.098 0.264 1.00 96.88 90 ALA A O 1
ATOM 727 N N . LEU A 1 91 ? 1.932 -0.475 -0.735 1.00 95.75 91 LEU A N 1
ATOM 728 C CA . LEU A 1 91 ? 2.909 -0.345 0.355 1.00 95.75 91 LEU A CA 1
ATOM 729 C C . LEU A 1 91 ? 2.265 0.130 1.658 1.00 95.75 91 LEU A C 1
ATOM 731 O O . LEU A 1 91 ? 2.505 -0.449 2.715 1.00 95.75 91 LEU A O 1
ATOM 735 N N . MET A 1 92 ? 1.413 1.150 1.583 1.00 97.62 92 MET A N 1
ATOM 736 C CA . MET A 1 92 ? 0.726 1.687 2.752 1.00 97.62 92 MET A CA 1
ATOM 737 C C . MET A 1 92 ? -0.257 0.681 3.352 1.00 97.62 92 MET A C 1
ATOM 739 O O . MET A 1 92 ? -0.291 0.523 4.566 1.00 97.62 92 MET A O 1
ATOM 743 N N . ALA A 1 93 ? -1.009 -0.049 2.527 1.00 97.94 93 ALA A N 1
ATOM 744 C CA . ALA A 1 93 ? -1.897 -1.104 3.007 1.00 97.94 93 ALA A CA 1
ATOM 745 C C . ALA A 1 93 ? -1.134 -2.196 3.772 1.00 97.94 93 ALA A C 1
ATOM 747 O O . ALA A 1 93 ? -1.590 -2.644 4.820 1.00 97.94 93 ALA A O 1
ATOM 748 N N . THR A 1 94 ? 0.051 -2.568 3.277 1.00 95.94 94 THR A N 1
ATOM 749 C CA . THR A 1 94 ? 0.948 -3.523 3.946 1.00 95.94 94 THR A CA 1
ATOM 750 C C . THR A 1 94 ? 1.335 -3.022 5.338 1.00 95.94 94 THR A C 1
ATOM 752 O O . THR A 1 94 ? 1.178 -3.742 6.318 1.00 95.94 94 THR A O 1
ATOM 755 N N . ALA A 1 95 ? 1.776 -1.767 5.447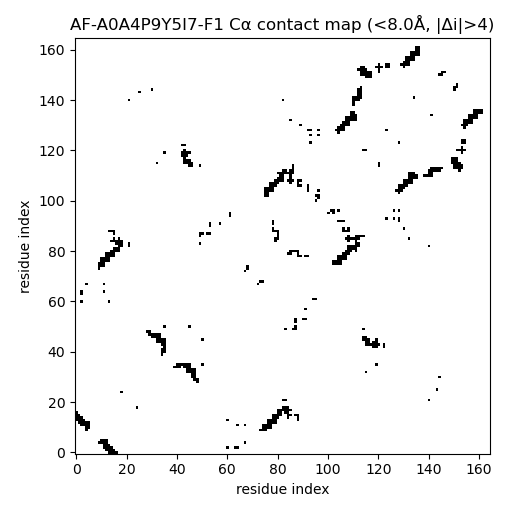 1.00 95.56 95 ALA A N 1
ATOM 756 C CA . ALA A 1 95 ? 2.197 -1.184 6.720 1.00 95.56 95 ALA A CA 1
ATOM 757 C C . ALA A 1 95 ? 1.045 -0.973 7.709 1.00 95.56 95 ALA A C 1
ATOM 759 O O . ALA A 1 95 ? 1.223 -1.168 8.908 1.00 95.56 95 ALA A O 1
ATOM 760 N N . LEU A 1 96 ? -0.137 -0.601 7.214 1.00 97.50 96 LEU A N 1
ATOM 761 C CA . LEU A 1 96 ? -1.337 -0.469 8.037 1.00 97.50 96 LEU A CA 1
ATOM 762 C C . LEU A 1 96 ? -1.738 -1.809 8.652 1.00 97.50 96 LEU A C 1
ATOM 764 O O . LEU A 1 96 ? -2.055 -1.847 9.835 1.00 97.50 96 LEU A O 1
ATOM 768 N N . TYR A 1 97 ? -1.658 -2.899 7.885 1.00 96.19 97 TYR A N 1
ATOM 769 C CA . TYR A 1 97 ? -1.903 -4.240 8.412 1.00 96.19 97 TYR A CA 1
ATOM 770 C C . TYR A 1 97 ? -0.853 -4.657 9.448 1.00 96.19 97 TYR A C 1
ATOM 772 O O . TYR A 1 97 ? -1.187 -5.217 10.484 1.00 96.19 97 TYR A O 1
ATOM 780 N N . GLU A 1 98 ? 0.428 -4.376 9.194 1.00 93.31 98 GLU A N 1
ATOM 781 C CA . GLU A 1 98 ? 1.497 -4.683 10.154 1.00 93.31 98 GLU A CA 1
ATOM 782 C C . GLU A 1 98 ? 1.326 -3.940 11.488 1.00 93.31 98 GLU A C 1
ATOM 784 O O . GLU A 1 98 ? 1.718 -4.463 12.530 1.00 93.31 98 GLU A O 1
ATOM 789 N N . GLN A 1 99 ? 0.751 -2.735 11.459 1.00 94.12 99 GLN A N 1
ATOM 790 C CA . GLN A 1 99 ? 0.493 -1.929 12.651 1.00 94.12 99 GLN A CA 1
ATOM 791 C C . GLN A 1 99 ? -0.814 -2.306 13.368 1.00 94.12 99 GLN A C 1
ATOM 793 O O . GLN A 1 99 ? -0.863 -2.248 14.595 1.00 94.12 99 GLN A O 1
ATOM 798 N N . ASP A 1 100 ? -1.859 -2.668 12.623 1.00 95.81 100 ASP A N 1
ATOM 799 C CA . ASP A 1 100 ? -3.167 -3.086 13.142 1.00 95.81 100 ASP A CA 1
ATOM 800 C C . ASP A 1 100 ? -3.647 -4.349 12.397 1.00 95.81 100 ASP A C 1
ATOM 802 O O . ASP A 1 100 ? -4.403 -4.242 11.426 1.00 95.81 100 ASP A O 1
ATOM 806 N N . PRO A 1 101 ? -3.222 -5.556 12.828 1.00 95.75 101 PRO A N 1
ATOM 807 C CA . PRO A 1 101 ? -3.623 -6.813 12.188 1.00 95.75 101 PRO A CA 1
ATOM 808 C C . PRO A 1 101 ? -5.128 -7.118 12.262 1.00 95.75 101 PRO A C 1
ATOM 810 O O . PRO A 1 101 ? -5.614 -7.964 11.515 1.00 95.75 101 PRO A O 1
ATOM 813 N N . GLU A 1 102 ? -5.872 -6.430 13.134 1.00 95.62 102 GLU A N 1
ATOM 814 C CA . GLU A 1 102 ? -7.332 -6.551 13.247 1.00 95.62 102 GLU A CA 1
ATOM 815 C C . GLU A 1 102 ? -8.068 -5.671 12.217 1.00 95.62 102 GLU A C 1
ATOM 817 O O . GLU A 1 102 ? -9.290 -5.764 12.053 1.00 95.62 102 GLU A O 1
ATOM 822 N N . ALA A 1 103 ? -7.354 -4.790 11.506 1.00 96.25 103 ALA A N 1
ATOM 823 C CA . ALA A 1 103 ? -7.951 -3.920 10.507 1.00 96.25 103 ALA A CA 1
ATOM 824 C C . ALA A 1 103 ? -8.370 -4.690 9.247 1.00 96.25 103 ALA A C 1
ATOM 826 O O . ALA A 1 103 ? -7.579 -5.367 8.592 1.00 96.25 103 ALA A O 1
ATOM 827 N N . ILE A 1 104 ? -9.616 -4.475 8.818 1.00 98.06 104 ILE A N 1
ATOM 828 C CA . ILE A 1 104 ? -10.096 -4.945 7.515 1.00 98.06 104 ILE A CA 1
ATOM 829 C C . ILE A 1 104 ? -9.682 -3.927 6.448 1.00 98.06 104 ILE A C 1
ATOM 831 O O . ILE A 1 104 ? -10.238 -2.823 6.393 1.00 98.06 104 ILE A O 1
ATOM 835 N N . ILE A 1 105 ? -8.735 -4.306 5.586 1.00 98.56 105 ILE A N 1
ATOM 836 C CA . ILE A 1 105 ? -8.127 -3.410 4.595 1.00 98.56 105 ILE A CA 1
ATOM 837 C C . ILE A 1 105 ? -8.505 -3.829 3.170 1.00 98.56 105 ILE A C 1
ATOM 839 O O . ILE A 1 105 ? -8.257 -4.955 2.732 1.00 98.56 105 ILE A O 1
ATOM 843 N N . TYR A 1 106 ? -9.065 -2.879 2.424 1.00 98.56 106 TYR A N 1
ATOM 844 C CA . TYR A 1 106 ? -9.310 -2.978 0.990 1.00 98.56 106 TYR A CA 1
ATOM 845 C C . TYR A 1 106 ? -8.404 -2.017 0.241 1.00 98.56 106 TYR A C 1
ATOM 847 O O . TYR A 1 106 ? -8.358 -0.831 0.566 1.00 98.56 106 TYR A O 1
ATOM 855 N N . THR A 1 107 ? -7.756 -2.508 -0.808 1.00 98.56 107 THR A N 1
ATOM 856 C CA . THR A 1 107 ? -6.846 -1.721 -1.629 1.00 98.56 107 THR A CA 1
ATOM 857 C C . THR A 1 107 ? -7.230 -1.813 -3.094 1.00 98.56 107 THR A C 1
ATOM 859 O O . THR A 1 107 ? -7.255 -2.901 -3.668 1.00 98.56 107 THR A O 1
ATOM 862 N N . PHE A 1 108 ? -7.494 -0.663 -3.715 1.00 98.19 108 PHE A N 1
ATOM 863 C CA . PHE A 1 108 ? -7.777 -0.577 -5.147 1.00 98.19 108 PHE A CA 1
ATOM 864 C C . PHE A 1 108 ? -6.770 0.335 -5.827 1.00 98.19 108 PHE A C 1
ATOM 866 O O . PHE A 1 108 ? -6.701 1.538 -5.557 1.00 98.19 108 PHE A O 1
ATOM 873 N N . SER A 1 109 ? -5.998 -0.250 -6.730 1.00 96.75 109 SER A N 1
ATOM 874 C CA . SER A 1 109 ? -5.059 0.474 -7.567 1.00 96.75 109 SER A CA 1
ATOM 875 C C . SER A 1 109 ? -5.615 0.583 -8.989 1.00 96.75 109 SER A C 1
ATOM 877 O O . SER A 1 109 ? -6.310 -0.316 -9.454 1.00 96.75 109 SER A O 1
ATOM 879 N N . TYR A 1 110 ? -5.334 1.688 -9.676 1.00 95.12 110 TYR A N 1
ATOM 880 C CA . TYR A 1 110 ? -5.783 1.936 -11.049 1.00 95.12 110 TYR A CA 1
ATOM 881 C C . TYR A 1 110 ? -4.563 2.253 -11.910 1.00 95.12 110 TYR A C 1
ATOM 883 O O . TYR A 1 110 ? -3.897 3.261 -11.667 1.00 95.12 110 TYR A O 1
ATOM 891 N N . GLY A 1 111 ? -4.231 1.400 -12.879 1.00 93.00 111 GLY A N 1
ATOM 892 C CA . GLY A 1 111 ? -3.062 1.602 -13.743 1.00 93.00 111 GLY A CA 1
ATOM 893 C C . GLY A 1 111 ? -1.726 1.567 -12.987 1.00 93.00 111 GLY A C 1
ATOM 894 O O . GLY A 1 111 ? -0.784 2.273 -13.346 1.00 93.00 111 GLY A O 1
ATOM 895 N N . ALA A 1 112 ? -1.644 0.830 -11.875 1.00 93.62 112 ALA A N 1
ATOM 896 C CA . ALA A 1 112 ? -0.454 0.828 -11.029 1.00 93.62 112 ALA A CA 1
ATOM 897 C C . ALA A 1 112 ? 0.716 0.072 -11.682 1.00 93.62 112 ALA A C 1
ATOM 899 O O . ALA A 1 112 ? 0.500 -1.028 -12.188 1.00 93.62 112 ALA A O 1
ATOM 900 N N . PRO A 1 113 ? 1.952 0.605 -11.640 1.00 93.44 113 PRO A N 1
ATOM 901 C CA . PRO A 1 113 ? 3.141 -0.112 -12.087 1.00 93.44 113 PRO A CA 1
ATOM 902 C C . PRO A 1 113 ? 3.501 -1.272 -11.155 1.00 93.44 113 PRO A C 1
ATOM 904 O O . PRO A 1 113 ? 3.084 -1.315 -9.996 1.00 93.44 113 PRO A O 1
ATOM 907 N N . ARG A 1 114 ? 4.330 -2.200 -11.646 1.00 93.75 114 ARG A N 1
ATOM 908 C CA . ARG A 1 114 ? 4.844 -3.314 -10.839 1.00 93.75 114 ARG A CA 1
ATOM 909 C C . ARG A 1 114 ? 5.686 -2.784 -9.684 1.00 93.75 114 ARG A C 1
ATOM 911 O O . ARG A 1 114 ? 6.611 -1.997 -9.878 1.00 93.75 114 ARG A O 1
ATOM 918 N N . LEU A 1 115 ? 5.377 -3.240 -8.476 1.00 91.12 115 LEU A N 1
ATOM 919 C CA . LEU A 1 115 ? 5.880 -2.644 -7.239 1.00 91.12 115 LEU A CA 1
ATOM 920 C C . LEU A 1 115 ? 7.307 -3.081 -6.875 1.00 91.12 115 LEU A C 1
ATOM 922 O O . LEU A 1 115 ? 8.107 -2.287 -6.374 1.00 91.12 115 LEU A O 1
ATOM 926 N N . GLY A 1 116 ? 7.626 -4.355 -7.088 1.00 91.81 116 GLY A N 1
ATOM 927 C CA . GLY A 1 116 ? 8.858 -4.957 -6.594 1.00 91.81 116 GLY A CA 1
ATOM 928 C C . GLY A 1 116 ? 9.026 -6.396 -7.056 1.00 91.81 116 GLY A C 1
ATOM 929 O O . GLY A 1 116 ? 8.396 -6.821 -8.020 1.00 91.81 116 GLY A O 1
ATOM 930 N N . ASN A 1 117 ? 9.903 -7.138 -6.389 1.00 93.62 117 ASN A N 1
ATOM 931 C CA . ASN A 1 117 ? 10.234 -8.504 -6.775 1.00 93.62 117 ASN A CA 1
ATOM 932 C C . ASN A 1 117 ? 9.231 -9.551 -6.264 1.00 93.62 117 ASN A C 1
ATOM 934 O O . ASN A 1 117 ? 8.325 -9.261 -5.486 1.00 93.62 117 ASN A O 1
ATOM 938 N N . VAL A 1 118 ? 9.442 -10.805 -6.681 1.00 93.88 118 VAL A N 1
ATOM 939 C CA . VAL A 1 118 ? 8.592 -11.952 -6.312 1.00 93.88 118 VAL A CA 1
ATOM 940 C C . VAL A 1 118 ? 8.499 -12.156 -4.802 1.00 93.88 118 VAL A C 1
ATOM 942 O O . VAL A 1 118 ? 7.442 -12.543 -4.316 1.00 93.88 118 VAL A O 1
ATOM 945 N N . GLY A 1 119 ? 9.575 -11.891 -4.056 1.00 93.12 119 GLY A N 1
ATOM 946 C CA . GLY A 1 119 ? 9.541 -11.963 -2.595 1.00 93.12 119 GLY A CA 1
ATOM 947 C C . GLY A 1 119 ? 8.511 -10.994 -2.021 1.00 93.12 119 GLY A C 1
ATOM 948 O O . GLY A 1 119 ? 7.619 -11.413 -1.288 1.00 93.12 119 GLY A O 1
ATOM 949 N N . LEU A 1 120 ? 8.591 -9.721 -2.425 1.00 93.38 120 LEU A N 1
ATOM 950 C CA . LEU A 1 120 ? 7.678 -8.691 -1.937 1.00 93.38 120 LEU A CA 1
ATOM 951 C C . LEU A 1 120 ? 6.232 -9.006 -2.321 1.00 93.38 120 LEU A C 1
ATOM 953 O O . LEU A 1 120 ? 5.349 -8.888 -1.479 1.00 93.38 120 LEU A O 1
ATOM 957 N N . ALA A 1 121 ? 5.994 -9.439 -3.561 1.00 95.12 121 ALA A N 1
ATOM 958 C CA . ALA A 1 121 ? 4.650 -9.801 -3.999 1.00 95.12 121 ALA A CA 1
ATOM 959 C C . ALA A 1 121 ? 4.070 -10.956 -3.179 1.00 95.12 121 ALA A C 1
ATOM 961 O O . ALA A 1 121 ? 2.992 -10.812 -2.615 1.00 95.12 121 ALA A O 1
ATOM 962 N N . LYS A 1 122 ? 4.834 -12.042 -2.997 1.00 94.94 122 LYS A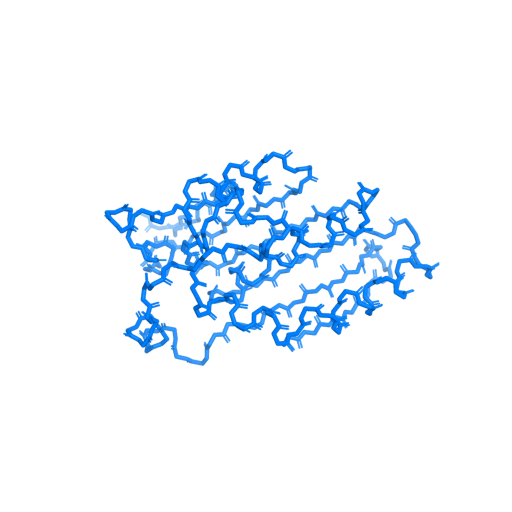 N 1
ATOM 963 C CA . LYS A 1 122 ? 4.426 -13.165 -2.140 1.00 94.94 122 LYS A CA 1
ATOM 964 C C . LYS A 1 122 ? 4.157 -12.736 -0.704 1.00 94.94 122 LYS A C 1
ATOM 966 O O . LYS A 1 122 ? 3.260 -13.281 -0.071 1.00 94.94 122 LYS A O 1
ATOM 971 N N . TYR A 1 123 ? 4.943 -11.797 -0.181 1.00 94.56 123 TYR A N 1
ATOM 972 C CA . TYR A 1 123 ? 4.717 -11.283 1.158 1.00 94.56 123 TYR A CA 1
ATOM 973 C C . TYR A 1 123 ? 3.384 -10.540 1.253 1.00 94.56 123 TYR A C 1
ATOM 975 O O . TYR A 1 123 ? 2.578 -10.879 2.112 1.00 94.56 123 TYR A O 1
ATOM 983 N N . ILE A 1 124 ? 3.125 -9.591 0.353 1.00 95.12 124 ILE A N 1
ATOM 984 C CA . ILE A 1 124 ? 1.864 -8.837 0.326 1.00 95.12 124 ILE A CA 1
ATOM 985 C C . ILE A 1 124 ? 0.673 -9.789 0.148 1.00 95.12 124 ILE A C 1
ATOM 987 O O . ILE A 1 124 ? -0.301 -9.678 0.885 1.00 95.12 124 ILE A O 1
ATOM 991 N N . ASP A 1 125 ? 0.787 -10.772 -0.748 1.00 96.12 125 ASP A N 1
ATOM 992 C CA . ASP A 1 125 ? -0.256 -11.775 -1.011 1.00 96.12 125 ASP A CA 1
ATOM 993 C C . ASP A 1 125 ? -0.505 -12.728 0.167 1.00 96.12 125 ASP A C 1
ATOM 995 O O . ASP A 1 125 ? -1.553 -13.367 0.233 1.00 96.12 125 ASP A O 1
ATOM 999 N N . SER A 1 126 ? 0.447 -12.844 1.099 1.00 95.25 126 SER A N 1
ATOM 1000 C CA . SER A 1 126 ? 0.278 -13.647 2.316 1.00 95.25 126 SER A CA 1
ATOM 1001 C C . SER A 1 126 ? -0.518 -12.932 3.411 1.00 95.25 126 SER A C 1
ATOM 1003 O O . SER A 1 126 ? -0.954 -13.575 4.365 1.00 95.25 126 SER A O 1
ATOM 1005 N N . LEU A 1 127 ? -0.699 -11.614 3.293 1.00 94.88 127 LEU A N 1
ATOM 1006 C CA . LEU A 1 127 ? -1.463 -10.818 4.248 1.00 94.88 127 LEU A CA 1
ATOM 1007 C C . LEU A 1 127 ? -2.957 -10.863 3.889 1.00 94.88 127 LEU A C 1
ATOM 1009 O O . LEU A 1 127 ? -3.301 -10.893 2.706 1.00 94.88 127 LEU A O 1
ATOM 1013 N N . PRO A 1 128 ? -3.875 -10.796 4.869 1.00 96.12 128 PRO A N 1
ATOM 1014 C CA . PRO A 1 128 ? -5.317 -10.729 4.631 1.00 96.12 128 PRO A CA 1
ATOM 1015 C C . PRO A 1 128 ? -5.756 -9.319 4.180 1.00 96.12 128 PRO A C 1
ATOM 1017 O O . PRO A 1 128 ? -6.686 -8.725 4.721 1.00 96.12 128 PRO A O 1
ATOM 1020 N N . ILE A 1 129 ? -5.078 -8.772 3.169 1.00 96.31 129 ILE A N 1
ATOM 1021 C CA . ILE A 1 129 ? -5.381 -7.489 2.534 1.00 96.31 129 ILE A CA 1
ATOM 1022 C C . ILE A 1 129 ? -6.070 -7.768 1.199 1.00 96.31 129 ILE A C 1
ATOM 1024 O O . ILE A 1 129 ? -5.562 -8.511 0.359 1.00 96.31 129 ILE A O 1
ATOM 1028 N N . HIS A 1 130 ? -7.205 -7.119 0.940 1.00 97.38 130 HIS A N 1
ATOM 1029 C CA . HIS A 1 130 ? -7.871 -7.226 -0.357 1.00 97.38 130 HIS A CA 1
ATOM 1030 C C . HIS A 1 130 ? -7.232 -6.279 -1.379 1.00 97.38 130 HIS A C 1
ATOM 1032 O O . HIS A 1 130 ? -7.734 -5.178 -1.590 1.00 97.38 130 HIS A O 1
ATOM 1038 N N . LEU A 1 131 ? -6.136 -6.694 -2.019 1.00 98.06 131 LEU A N 1
ATOM 1039 C CA . LEU A 1 131 ? -5.460 -5.911 -3.059 1.00 98.06 131 LEU A CA 1
ATOM 1040 C C . LEU A 1 131 ? -5.970 -6.265 -4.464 1.00 98.06 131 LEU A C 1
ATOM 1042 O O . LEU A 1 131 ? -5.782 -7.385 -4.944 1.00 98.06 131 LEU A O 1
ATOM 1046 N N . VAL A 1 132 ? -6.586 -5.290 -5.136 1.00 98.38 132 VAL A N 1
ATOM 1047 C CA . VAL A 1 132 ? -7.035 -5.387 -6.531 1.00 98.38 132 VAL A CA 1
ATOM 1048 C C . VAL A 1 132 ? -6.351 -4.314 -7.375 1.00 98.38 132 VAL A C 1
ATOM 1050 O O . VAL A 1 132 ? -6.455 -3.123 -7.079 1.00 98.38 132 VAL A O 1
ATOM 1053 N N . ASN A 1 133 ? -5.697 -4.736 -8.456 1.00 96.75 133 ASN A N 1
ATOM 1054 C CA . ASN A 1 133 ? -5.113 -3.848 -9.455 1.00 96.75 133 ASN A CA 1
ATOM 1055 C C . ASN A 1 133 ? -6.009 -3.799 -10.686 1.00 96.75 133 ASN A C 1
ATOM 1057 O O . ASN A 1 133 ? -6.137 -4.783 -11.411 1.00 96.75 133 ASN A O 1
ATOM 1061 N N . MET A 1 134 ? -6.629 -2.651 -10.922 1.00 96.50 134 MET A N 1
ATOM 1062 C CA . MET A 1 134 ? -7.432 -2.398 -12.108 1.00 96.50 134 MET A CA 1
ATOM 1063 C C . MET A 1 134 ? -6.528 -1.962 -13.258 1.00 96.50 134 MET A C 1
ATOM 1065 O O . MET A 1 134 ? -5.838 -0.943 -13.172 1.00 96.50 134 MET A O 1
ATOM 1069 N N . VAL A 1 135 ? -6.551 -2.734 -14.339 1.00 94.06 135 VAL A N 1
ATOM 1070 C CA . VAL A 1 135 ? -5.806 -2.475 -15.576 1.00 94.06 135 VAL A CA 1
ATOM 1071 C C . VAL A 1 135 ? -6.816 -2.143 -16.663 1.00 94.06 135 VAL A C 1
ATOM 1073 O O . VAL A 1 135 ? -7.818 -2.840 -16.795 1.00 94.06 135 VAL A O 1
ATOM 1076 N N . TYR A 1 136 ? -6.587 -1.077 -17.427 1.00 90.19 136 TYR A N 1
ATOM 1077 C CA . TYR A 1 136 ? -7.549 -0.600 -18.419 1.00 90.19 136 TYR A CA 1
ATOM 1078 C C . TYR A 1 136 ? -6.988 -0.695 -19.834 1.00 90.19 136 TYR A C 1
ATOM 1080 O O . TYR A 1 136 ? -5.995 -0.035 -20.142 1.00 90.19 136 TYR A O 1
ATOM 1088 N N . GLY A 1 137 ? -7.642 -1.471 -20.705 1.00 89.19 137 GLY A N 1
ATOM 1089 C CA . GLY A 1 137 ? -7.315 -1.551 -22.132 1.00 89.19 137 GLY A CA 1
ATOM 1090 C C . GLY A 1 137 ? -5.814 -1.711 -22.403 1.00 89.19 137 GLY A C 1
ATOM 1091 O O . GLY A 1 137 ? -5.213 -2.700 -21.994 1.00 89.19 137 GLY A O 1
ATOM 1092 N N . HIS A 1 138 ? -5.226 -0.716 -23.075 1.00 85.31 138 HIS A N 1
ATOM 1093 C CA . HIS A 1 138 ? -3.806 -0.662 -23.448 1.00 85.31 138 HIS A CA 1
ATOM 1094 C C . HIS A 1 138 ? -2.956 0.238 -22.532 1.00 85.31 138 HIS A C 1
ATOM 1096 O O . HIS A 1 138 ? -1.952 0.801 -22.979 1.00 85.31 138 HIS A O 1
ATOM 1102 N N . ASP A 1 139 ? -3.357 0.437 -21.274 1.00 86.12 139 ASP A N 1
ATOM 1103 C CA . ASP A 1 139 ? -2.538 1.175 -20.314 1.00 86.12 139 ASP A CA 1
ATOM 1104 C C . ASP A 1 139 ? -1.174 0.494 -20.143 1.00 86.12 139 ASP A C 1
ATOM 1106 O O . ASP A 1 139 ? -1.064 -0.668 -19.761 1.00 86.12 139 ASP A O 1
ATOM 1110 N N . PHE A 1 140 ? -0.111 1.237 -20.440 1.00 85.88 140 PHE A N 1
ATOM 1111 C CA . PHE A 1 140 ? 1.250 0.728 -20.376 1.00 85.88 140 PHE A CA 1
ATOM 1112 C C . PHE A 1 140 ? 1.776 0.647 -18.940 1.00 85.88 140 PHE A C 1
ATOM 1114 O O . PHE A 1 140 ? 2.697 -0.130 -18.685 1.00 85.88 140 PHE A O 1
ATOM 1121 N N . ALA A 1 141 ? 1.240 1.450 -18.012 1.00 87.69 141 ALA A N 1
ATOM 1122 C CA . ALA A 1 141 ? 1.804 1.601 -16.675 1.00 87.69 141 ALA A CA 1
ATOM 1123 C C . ALA A 1 141 ? 1.842 0.274 -15.887 1.00 87.69 141 ALA A C 1
ATOM 1125 O O . ALA A 1 141 ? 2.898 -0.034 -15.334 1.00 87.69 141 ALA A O 1
ATOM 1126 N N . PRO A 1 142 ? 0.811 -0.591 -15.918 1.00 91.62 142 PRO A N 1
ATOM 1127 C CA . PRO A 1 142 ? 0.864 -1.922 -15.301 1.00 91.62 142 PRO A CA 1
ATOM 1128 C C . PRO A 1 142 ? 1.907 -2.874 -15.885 1.00 91.62 142 PRO A C 1
ATOM 1130 O O . PRO A 1 142 ? 2.248 -3.884 -15.267 1.00 91.62 142 PRO A O 1
ATOM 1133 N N . HIS A 1 143 ? 2.459 -2.570 -17.057 1.00 90.44 143 HIS A N 1
ATOM 1134 C CA . HIS A 1 143 ? 3.455 -3.407 -17.715 1.00 90.44 143 HIS A CA 1
ATOM 1135 C C . HIS A 1 143 ? 4.899 -2.979 -17.429 1.00 90.44 143 HIS A C 1
ATOM 1137 O O . HIS A 1 143 ? 5.828 -3.581 -17.979 1.00 90.44 143 HIS A O 1
ATOM 1143 N N . VAL A 1 144 ? 5.110 -2.024 -16.523 1.00 87.56 144 VAL A N 1
ATOM 1144 C CA . VAL A 1 144 ? 6.426 -1.485 -16.159 1.00 87.56 144 VAL A CA 1
ATOM 1145 C C . VAL A 1 144 ? 6.597 -1.380 -14.632 1.00 87.56 144 VAL A C 1
ATOM 1147 O O . VAL A 1 144 ? 5.617 -1.137 -13.935 1.00 87.56 144 VAL A O 1
ATOM 1150 N N . PRO A 1 145 ? 7.817 -1.563 -14.086 1.00 89.06 145 PRO A N 1
ATOM 1151 C CA . PRO A 1 145 ? 8.998 -2.123 -14.752 1.00 89.06 145 PRO A CA 1
ATOM 1152 C C . PRO A 1 145 ? 8.746 -3.551 -15.262 1.00 89.06 145 PRO A C 1
ATOM 1154 O O . PRO A 1 145 ? 7.799 -4.212 -14.836 1.00 89.06 145 PRO A O 1
ATOM 1157 N N . THR A 1 146 ? 9.536 -4.021 -16.227 1.00 88.94 146 THR A N 1
ATOM 1158 C CA . THR A 1 146 ? 9.254 -5.280 -16.940 1.00 88.94 146 THR A CA 1
ATOM 1159 C C . THR A 1 146 ? 9.531 -6.523 -16.088 1.00 88.94 146 THR A C 1
ATOM 1161 O O . THR A 1 146 ? 10.345 -6.503 -15.164 1.00 88.94 146 THR A O 1
ATOM 1164 N N . LEU A 1 147 ? 8.898 -7.646 -16.449 1.00 90.25 147 LEU A N 1
ATOM 1165 C CA . LEU A 1 147 ? 9.151 -8.950 -15.819 1.00 90.25 147 LEU A CA 1
ATOM 1166 C C . LEU A 1 147 ? 10.626 -9.377 -15.932 1.00 90.25 147 LEU A C 1
ATOM 1168 O O . LEU A 1 147 ? 11.172 -9.954 -14.997 1.00 90.25 147 LEU A O 1
ATOM 1172 N N . GLY A 1 148 ? 11.293 -9.043 -17.046 1.00 87.50 148 GLY A N 1
ATOM 1173 C CA . GLY A 1 148 ? 12.716 -9.340 -17.265 1.00 87.50 148 GLY A CA 1
ATOM 1174 C C . GLY A 1 148 ? 13.663 -8.623 -16.295 1.00 87.50 148 GLY A C 1
ATOM 1175 O O . GLY A 1 148 ? 14.780 -9.080 -16.085 1.00 87.50 148 GLY A O 1
ATOM 1176 N N . LEU A 1 149 ? 13.205 -7.542 -15.654 1.00 86.88 149 LEU A N 1
ATOM 1177 C CA . LEU A 1 149 ? 13.925 -6.854 -14.577 1.00 86.88 149 LEU A CA 1
ATOM 1178 C C . LEU A 1 149 ? 13.596 -7.422 -13.184 1.00 86.88 149 LEU A C 1
ATOM 1180 O O . LEU A 1 149 ? 13.996 -6.852 -12.171 1.00 86.88 149 LEU A O 1
ATOM 1184 N N . GLY A 1 150 ? 12.849 -8.528 -13.114 1.00 89.81 150 GLY A N 1
ATOM 1185 C CA . GLY A 1 150 ? 12.479 -9.185 -11.864 1.00 89.81 150 GLY A CA 1
ATOM 1186 C C . GLY A 1 150 ? 11.397 -8.453 -11.070 1.00 89.81 150 GLY A C 1
ATOM 1187 O O . GLY A 1 150 ? 11.324 -8.643 -9.857 1.00 89.81 150 GLY A O 1
ATOM 1188 N N . TYR A 1 151 ? 10.586 -7.613 -11.722 1.00 92.81 151 TYR A N 1
ATOM 1189 C CA . TYR A 1 151 ? 9.430 -6.953 -11.112 1.00 92.81 151 TYR A CA 1
ATOM 1190 C C . TYR A 1 151 ? 8.144 -7.721 -11.408 1.00 92.81 151 TYR A C 1
ATOM 1192 O O . TYR A 1 151 ? 7.914 -8.119 -12.546 1.00 92.81 151 TYR A O 1
ATOM 1200 N N . VAL A 1 152 ? 7.284 -7.885 -10.407 1.00 95.31 152 VAL A N 1
ATOM 1201 C CA . VAL A 1 152 ? 5.975 -8.548 -10.511 1.00 95.31 152 VAL A CA 1
ATOM 1202 C C . VAL A 1 152 ? 4.899 -7.730 -9.791 1.00 95.31 152 VAL A C 1
ATOM 1204 O O . VAL A 1 152 ? 5.207 -6.841 -8.993 1.00 95.31 152 VAL A O 1
ATOM 1207 N N . HIS A 1 153 ? 3.634 -8.013 -10.103 1.00 95.44 153 HIS A N 1
ATOM 1208 C CA . HIS A 1 153 ? 2.498 -7.488 -9.344 1.00 95.44 153 HIS A CA 1
ATOM 1209 C C . HIS A 1 153 ? 2.250 -8.327 -8.093 1.00 95.44 153 HIS A C 1
ATOM 1211 O O . HIS A 1 153 ? 2.510 -9.528 -8.094 1.00 95.44 153 HIS A O 1
ATOM 1217 N N . ALA A 1 154 ? 1.741 -7.669 -7.055 1.00 95.06 154 ALA A N 1
ATOM 1218 C CA . ALA A 1 154 ? 1.076 -8.298 -5.919 1.00 95.06 154 ALA A CA 1
ATOM 1219 C C . ALA A 1 154 ? -0.433 -8.087 -6.064 1.00 95.06 154 ALA A C 1
ATOM 1221 O O . ALA A 1 154 ? -0.852 -7.096 -6.665 1.00 95.06 154 ALA A O 1
ATOM 1222 N N . GLY A 1 155 ? -1.244 -8.944 -5.467 1.00 95.44 155 GLY A N 1
ATOM 1223 C CA . GLY A 1 155 ? -2.696 -8.876 -5.486 1.00 95.44 155 GLY A CA 1
ATOM 1224 C C . GLY A 1 155 ? -3.312 -9.360 -6.794 1.00 95.44 155 GLY A C 1
ATOM 1225 O O . GLY A 1 155 ? -2.645 -9.834 -7.715 1.00 95.44 155 GLY A O 1
ATOM 1226 N N . ARG A 1 156 ? -4.636 -9.238 -6.879 1.00 96.75 156 ARG A N 1
ATOM 1227 C CA . ARG A 1 156 ? -5.413 -9.712 -8.025 1.00 96.75 156 ARG A CA 1
ATOM 1228 C C . ARG A 1 156 ? -5.494 -8.644 -9.108 1.00 96.75 156 ARG A C 1
ATOM 1230 O O . ARG A 1 156 ? -5.925 -7.526 -8.842 1.00 96.75 156 ARG A O 1
ATOM 1237 N N . GLU A 1 157 ? -5.169 -9.007 -10.341 1.00 95.50 157 GLU A N 1
ATOM 1238 C CA . GLU A 1 157 ? -5.446 -8.165 -11.504 1.00 95.50 157 GLU A CA 1
ATOM 1239 C C . GLU A 1 157 ? -6.929 -8.255 -11.897 1.00 95.50 157 GLU A C 1
ATOM 1241 O O . GLU A 1 157 ? -7.507 -9.341 -11.955 1.00 95.50 157 GLU A O 1
ATOM 1246 N N . LEU A 1 158 ? -7.548 -7.104 -12.154 1.00 95.44 158 LEU A N 1
ATOM 1247 C CA . LEU A 1 158 ? -8.853 -6.987 -12.789 1.00 95.44 158 LEU A CA 1
ATOM 1248 C C . LEU A 1 158 ? -8.677 -6.185 -14.078 1.00 95.44 158 LEU A C 1
ATOM 1250 O O . LEU A 1 158 ? -8.507 -4.965 -14.040 1.00 95.44 158 LEU A O 1
ATOM 1254 N N . TRP A 1 159 ? -8.718 -6.876 -15.212 1.00 92.62 159 TRP A N 1
ATOM 1255 C CA . TRP A 1 159 ? -8.607 -6.236 -16.516 1.00 92.62 159 TRP A CA 1
ATOM 1256 C C . TRP A 1 159 ? -9.977 -5.753 -16.996 1.00 92.62 159 TRP A C 1
ATOM 1258 O O . TRP A 1 159 ? -10.939 -6.518 -17.070 1.00 92.62 159 TRP A O 1
ATOM 1268 N N . VAL A 1 160 ? -10.067 -4.460 -17.292 1.00 89.06 160 VAL A N 1
ATOM 1269 C CA . VAL A 1 160 ? -11.258 -3.808 -17.830 1.00 89.06 160 VAL A CA 1
ATOM 1270 C C . VAL A 1 160 ? -11.084 -3.671 -19.338 1.00 89.06 160 VAL A C 1
ATOM 1272 O O . VAL A 1 160 ? -10.255 -2.889 -19.816 1.00 89.06 160 VAL A O 1
ATOM 1275 N N . HIS A 1 161 ? -11.876 -4.443 -20.079 1.00 82.75 161 HIS A N 1
ATOM 1276 C CA . HIS A 1 161 ? -11.968 -4.355 -21.531 1.00 82.75 161 HIS A CA 1
ATOM 1277 C C . HIS A 1 161 ? -12.832 -3.156 -21.937 1.00 82.75 161 HIS A C 1
ATOM 1279 O O . HIS A 1 161 ? -13.883 -2.909 -21.341 1.00 82.75 161 HIS A O 1
ATOM 1285 N N . ASN A 1 162 ? -12.412 -2.429 -22.975 1.00 66.06 162 ASN A N 1
ATOM 1286 C CA . ASN A 1 162 ? -13.310 -1.505 -23.660 1.00 66.06 162 ASN A CA 1
ATOM 1287 C C . ASN A 1 162 ? -14.401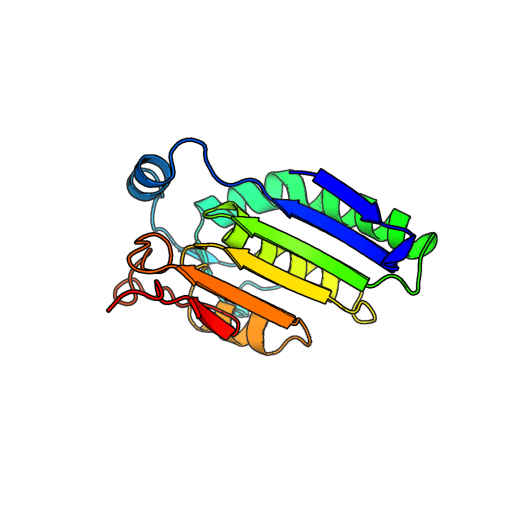 -2.344 -24.323 1.00 66.06 162 ASN A C 1
ATOM 1289 O O . ASN A 1 162 ? -14.096 -3.164 -25.178 1.00 66.06 162 ASN A O 1
ATOM 1293 N N . GLY A 1 163 ? -15.655 -2.166 -23.915 1.00 56.16 163 GLY A N 1
ATOM 1294 C CA . GLY A 1 163 ? -16.798 -2.838 -24.530 1.00 56.16 163 GLY A CA 1
ATOM 1295 C C . GLY A 1 163 ? -17.121 -2.277 -25.914 1.00 56.16 163 GLY A C 1
ATOM 1296 O O . GLY A 1 163 ? -18.186 -1.697 -26.074 1.00 56.16 163 GLY A O 1
ATOM 1297 N N . THR A 1 164 ? -16.204 -2.422 -26.869 1.00 49.81 164 THR A N 1
ATOM 1298 C CA . THR A 1 164 ? -16.400 -2.290 -28.321 1.00 49.81 164 THR A CA 1
ATOM 1299 C C . THR A 1 164 ? -15.244 -3.021 -29.016 1.00 49.81 164 THR A C 1
ATOM 1301 O O . THR A 1 164 ? -14.275 -2.382 -29.433 1.00 49.81 164 THR A O 1
ATOM 1304 N N . ASP A 1 165 ? -15.338 -4.349 -29.070 1.00 47.62 165 ASP A N 1
ATOM 1305 C CA . ASP A 1 165 ? -14.722 -5.148 -30.137 1.00 47.62 165 ASP A CA 1
ATOM 1306 C C . ASP A 1 165 ? -15.730 -5.264 -31.292 1.00 47.62 165 ASP A C 1
ATOM 1308 O O . ASP A 1 165 ? -16.938 -5.443 -30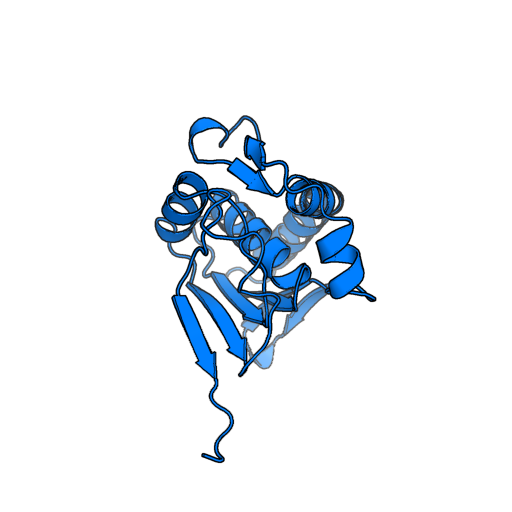.992 1.00 47.62 165 ASP A O 1
#

Nearest PDB structures (foldseek):
  6qpr-assembly1_A  TM=9.436E-01  e=3.045E-14  Rhizomucor miehei
  3g7n-assembly1_A  TM=8.947E-01  e=2.946E-10  Penicillium expansum
  3g7n-assembly2_B  TM=9.371E-01  e=8.838E-10  Penicillium expansum
  4zre-assembly1_A  TM=8.692E-01  e=1.272E-10  Malassezia globosa CBS 7966
  7spr-assembly1_A  TM=8.719E-01  e=2.946E-10  Malassezia globosa CBS 7966

Sequence (165 aa):
GFVAYHEQQERIIVSFRGTYSPRQALTDLKMHQTPFPPALAQKGKVHSGFYLNYELVREDILREVASLRLRFPHYRILVIGHSLGGALAALMATALYEQDPEAIIYTFSYGAPRLGNVGLAKYIDSLPIHLVNMVYGHDFAPHVPTLGLGYVHAGRELWVHNGTD

Radius of gyration: 15.4 Å; Cα contacts (8 Å, |Δi|>4): 338; chains: 1; bounding box: 39×28×48 Å

pLDDT: mean 88.34, std 13.72, range [47.62, 98.75]

Mean predicted aligned error: 5.39 Å

Solvent-accessible surface area (backbone atoms only — not comparable to full-atom values): 8680 Å² total; per-residue (Å²): 102,53,77,53,71,41,76,97,76,42,29,37,37,40,39,34,58,44,63,98,49,60,70,57,50,62,71,66,46,63,86,48,68,33,68,32,61,85,98,39,39,91,42,21,30,29,34,38,61,55,50,54,63,37,61,79,48,42,68,63,51,54,52,54,50,51,55,49,37,73,76,38,76,82,38,33,39,38,26,28,15,35,30,62,8,12,38,39,22,56,53,49,51,52,53,50,36,75,75,36,76,88,55,52,40,39,32,46,20,37,36,28,33,32,45,19,19,63,45,33,20,53,51,56,60,70,43,90,54,50,42,37,38,37,39,52,72,85,59,60,46,51,61,31,59,42,62,91,77,52,27,34,70,53,57,46,78,44,78,45,73,71,95,74,129

Organism: NCBI:txid1907219

Secondary structure (DSSP, 8-state):
-EEEEEGGGTEEEEEE---S-HHHHHHHS---EEEPPGGGTTT-EEEHHHHHHHHHHHHHHHHHHHHHHHH-TTPEEEEEEETHHHHHHHHHHHHHHHH-TT--EEEEEESPPP-B-HHHHHHHHHSS-EEEEEEETT-SGGG-S-GGGT-B--SEEEEE--S--

=== Feature glossary ===
Annotated list of the representations used here:

Nearest PDB structures. The Foldseek neighbor list gives the closest experimentally determined structures in the PDB, ranked by structural alignment. TM-score near 1 means near-identical fold; near 0.3 means only rough topology match. This is how one finds what a novel AlphaFold prediction most resembles in the solved-structure universe.

Foldseek 3Di. Foldseek's 3Di representation compresses backbone geometry into a per-residue letter drawn from a learned twenty-state alphabet. It captures the tertiary interaction pattern around each residue — which residues are packed against it in space, regardless of where they are in sequence.

Radius of gyration, Cα contacts, bounding box. Radius of gyration (Rg) is the root-mean-square distance of Cα atoms from their centroid — a single number for overall size and compactness. A globular domain of N residues has Rg ≈ 2.2·N^0.38 Å; an extended or disordered chain has a much larger Rg. The Cα contact count is the number of residue pairs whose Cα atoms are within 8 Å and are more than four positions apart in sequence — a standard proxy for tertiary packing density. The bounding box is the smallest axis-aligned box enclosing all Cα atoms.

InterPro / GO / CATH / organism. The annotation block draws on four external resources. InterPro: which protein families and domains the sequence belongs to. GO: standardized terms for what the protein does, what process it participates in, and where in the cell it acts. CATH: which structural fold it has in the CATH hierarchy. Organism: the species of origin.

mmCIF coordinates. The mmCIF block holds the 3D Cartesian coordinates of each backbone atom (N, Cα, C, O) in ångströms. mmCIF is the PDB's canonical archive format — a tagged-loop text representation of the atomic model.

pLDDT. pLDDT is the predicted lDDT-Cα score: AlphaFold's confidence that the local environment of each residue (all inter-atomic distances within 15 Å) is correctly placed. It is a per-residue number between 0 and 100, with higher meaning more reliable.

Backbone torsions (φ/ψ). φ (phi) and ψ (psi) are the two rotatable backbone dihedrals per residue: φ is the C(i-1)–N–Cα–C torsion, ψ is the N–Cα–C–N(i+1) torsion, both in degrees on (−180°, 180°]. α-helical residues cluster near (−60°, −45°); β-strand residues near (−120°, +130°). A Ramachandran plot is simply a scatter of (φ, ψ) for every residue.

B-factor. For experimental (PDB) structures, the B-factor (temperature factor) quantifies the positional spread of each atom in the crystal — a combination of thermal vibration and static disorder — in units of Å². High B-factors mark flexible loops or poorly resolved regions; low B-factors mark the rigid, well-ordered core.

Secondary structure (3-state, P-SEA). SS3 is a coarse helix/strand/coil call (letters a/b/c) made by the P-SEA algorithm from inter-Cα distances and dihedrals. It is less detailed than DSSP but needs only Cα positions.

Predicted aligned error. Predicted aligned error is AlphaFold's pairwise confidence. Unlike pLDDT (per-residue), PAE is per-residue-pair and captures whether two parts of the structure are correctly placed relative to each other. Units are ångströms of expected positional error.

Solvent-accessible surface area. Solvent-accessible surface area (SASA) is the area in Å² traced out by the centre of a 1.4 Å probe sphere (a water molecule) rolled over the protein's van der Waals surface (Shrake–Rupley / Lee–Richards construction). Buried residues have near-zero SASA; fully exposed residues can exceed 200 Å². The total SASA scales roughly with the number of surface residues.

Secondary structure (8-state, DSSP). The SS8 string is DSSP's per-residue secondary-structure call. α-helix (H) means an i→i+4 H-bond ladder; β-strand (E) means the residue participates in a β-sheet; 3₁₀ (G) and π (I) are tighter and wider helices; T/S are turns/bends; '-' is loop.

Rendered structure images. Structure images are PyMOL renders from six orthogonal camera directions. Cartoon representation draws helices as coils and strands as arrows; sticks shows the backbone as bonds; surface shows the solvent-excluded envelope. Rainbow coloring maps sequence position to hue (blue→red, N→C); chain coloring assigns a distinct color per polypeptide.

Sequence. The amino-acid sequence is the protein's primary structure: the linear order of residues from the N-terminus to the C-terminus, written in one-letter code. Everything else here — the 3D coordinates, the secondary structure, the domain annotations — is ultimately a consequence of this string.

Contact-map, Ramachandran, and PAE plots. Three diagnostic plots accompany the record. The Cα contact map visualizes the tertiary structure as a 2D adjacency matrix (8 Å cutoff, sequence-local contacts suppressed). The Ramachandran plot shows the distribution of backbone (φ, ψ) torsions, with points in the α and β basins reflecting secondary structure content. The PAE plot shows AlphaFold's inter-residue confidence as a color matrix.